Protein AF-A0A8X6WDR5-F1 (afdb_monomer_lite)

Foldseek 3Di:
DDDPPPPPCPVVPPPCLDDPVLLVVLLVVCVVDVPDALVNSQVVCCVPPVRNDDSVNSCVSCVVVVHDD

Secondary structure (DSSP, 8-state):
----------------SS-HHHHHHHHHHHHH-TT--HHHHHHHHHHHH-----HHHHHHHHHHTT---

Sequence (69 aa):
MQEGTMDRRGQSHPPQCTTTRENRKIVRMAVTDHSVTSRTLVQHMKSVTYLLVSARTILRRLQQSGLST

Organism: Trichonephila clavipes (NCBI:txid2585209)

Radius of gyration: 15.67 Å; chains: 1; bounding box: 28×18×56 Å

Structure (mmCIF, N/CA/C/O backbone):
data_AF-A0A8X6WDR5-F1
#
_entry.id   AF-A0A8X6WDR5-F1
#
loop_
_atom_site.group_PDB
_atom_site.id
_atom_site.type_symbol
_atom_site.label_atom_id
_atom_site.label_alt_id
_atom_site.label_comp_id
_atom_site.label_asym_id
_atom_site.label_entity_id
_atom_site.label_seq_id
_atom_site.pdbx_PDB_ins_code
_atom_site.Cartn_x
_atom_site.Cartn_y
_atom_site.Cartn_z
_atom_site.occupancy
_atom_site.B_iso_or_equiv
_atom_site.auth_seq_id
_atom_site.auth_comp_id
_atom_site.auth_asym_id
_atom_site.auth_atom_id
_atom_site.pdbx_PDB_model_num
ATOM 1 N N . MET A 1 1 ? -16.507 1.105 -46.403 1.00 48.06 1 MET A N 1
ATOM 2 C CA . MET A 1 1 ? -16.058 0.014 -45.513 1.00 48.06 1 MET A CA 1
ATOM 3 C C . MET A 1 1 ? -14.823 0.491 -44.761 1.00 48.06 1 MET A C 1
ATOM 5 O O . MET A 1 1 ? -13.916 0.969 -45.425 1.00 48.06 1 MET A O 1
ATOM 9 N N . GLN A 1 2 ? -14.868 0.366 -43.425 1.00 44.69 2 GLN A N 1
ATOM 10 C CA . GLN A 1 2 ? -13.808 0.502 -42.400 1.00 44.69 2 GLN A CA 1
ATOM 11 C C . GLN A 1 2 ? -13.137 1.884 -42.277 1.00 44.69 2 GLN A C 1
ATOM 13 O O . GLN A 1 2 ? -12.295 2.256 -43.081 1.00 44.69 2 GLN A O 1
ATOM 18 N N . GLU A 1 3 ? -13.573 2.768 -41.371 1.00 45.97 3 GLU A N 1
ATOM 19 C CA . GLU A 1 3 ? -13.372 2.728 -39.902 1.00 45.97 3 GLU A CA 1
ATOM 20 C C . GLU A 1 3 ? -11.908 2.514 -39.500 1.00 45.97 3 GLU A C 1
ATOM 22 O O . GLU A 1 3 ? -11.492 1.435 -39.096 1.00 45.97 3 GLU A O 1
ATOM 27 N N . GLY A 1 4 ? -11.129 3.591 -39.585 1.00 48.53 4 GLY A N 1
ATOM 28 C CA . GLY A 1 4 ? -9.848 3.730 -38.901 1.00 48.53 4 GLY A CA 1
ATOM 29 C C . 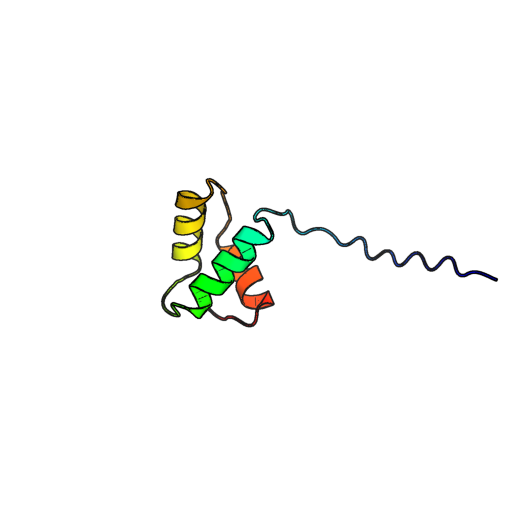GLY A 1 4 ? -10.005 4.610 -37.667 1.00 48.53 4 GLY A C 1
ATOM 30 O O . GLY A 1 4 ? -9.343 5.639 -37.558 1.00 48.53 4 GLY A O 1
ATOM 31 N N . THR A 1 5 ? -10.920 4.253 -36.762 1.00 50.69 5 THR A N 1
ATOM 32 C CA . THR A 1 5 ? -11.054 4.891 -35.447 1.00 50.69 5 THR A CA 1
ATOM 33 C C . THR A 1 5 ? -9.832 4.506 -34.624 1.00 50.69 5 THR A C 1
ATOM 35 O O . THR A 1 5 ? -9.862 3.587 -33.810 1.00 50.69 5 THR A O 1
ATOM 38 N N . MET A 1 6 ? -8.710 5.182 -34.865 1.00 49.06 6 MET A N 1
ATOM 39 C CA . MET A 1 6 ? -7.587 5.165 -33.941 1.00 49.06 6 MET A CA 1
ATOM 40 C C . MET A 1 6 ? -8.039 5.929 -32.697 1.00 49.06 6 MET A C 1
ATOM 42 O O . MET A 1 6 ? -7.797 7.129 -32.564 1.00 49.06 6 MET A O 1
ATOM 46 N N . ASP A 1 7 ? -8.740 5.225 -31.805 1.00 45.06 7 ASP A N 1
ATOM 47 C CA . ASP A 1 7 ? -8.926 5.606 -30.410 1.00 45.06 7 ASP A CA 1
ATOM 48 C C . ASP A 1 7 ? -7.520 5.735 -29.822 1.00 45.06 7 ASP A C 1
ATOM 50 O O . ASP A 1 7 ? -6.911 4.790 -29.327 1.00 45.06 7 ASP A O 1
ATOM 54 N N . ARG A 1 8 ? -6.951 6.936 -29.944 1.00 51.06 8 ARG A N 1
ATOM 55 C CA . ARG A 1 8 ? -5.701 7.350 -29.305 1.00 51.06 8 ARG A CA 1
ATOM 56 C C . ARG A 1 8 ? -5.911 7.511 -27.801 1.00 51.06 8 ARG A C 1
ATOM 58 O O . ARG A 1 8 ? -5.389 8.441 -27.190 1.00 51.06 8 ARG A O 1
ATOM 65 N N . ARG A 1 9 ? -6.597 6.565 -27.162 1.00 53.69 9 ARG A N 1
ATOM 66 C CA . ARG A 1 9 ? -6.345 6.261 -25.760 1.00 53.69 9 ARG A CA 1
ATOM 67 C C . ARG A 1 9 ? -5.064 5.457 -25.741 1.00 53.69 9 ARG A C 1
ATOM 69 O O . ARG A 1 9 ? -5.053 4.254 -25.506 1.00 53.69 9 ARG A O 1
ATOM 76 N N . GLY A 1 10 ? -3.964 6.174 -25.979 1.00 44.19 10 GLY A N 1
ATOM 77 C CA . GLY A 1 10 ? -2.701 5.828 -25.364 1.00 44.19 10 GLY A CA 1
ATOM 78 C C . GLY A 1 10 ? -3.019 5.705 -23.889 1.00 44.19 10 GLY A C 1
ATOM 79 O O . GLY A 1 10 ? -3.188 6.701 -23.188 1.00 44.19 10 GLY A O 1
ATOM 80 N N . GLN A 1 11 ? -3.260 4.470 -23.464 1.00 53.53 11 GLN A N 1
ATOM 81 C CA . GLN A 1 11 ? -3.406 4.108 -22.082 1.00 53.53 11 GLN A CA 1
ATOM 82 C C . GLN A 1 11 ? -2.025 4.416 -21.533 1.00 53.53 11 GLN A C 1
ATOM 84 O O . GLN A 1 11 ? -1.093 3.631 -21.675 1.00 53.53 11 GLN A O 1
ATOM 89 N N . SER A 1 12 ? -1.850 5.648 -21.061 1.00 46.50 12 SER A N 1
ATOM 90 C CA . SER A 1 12 ? -0.653 6.086 -20.380 1.00 46.50 12 SER A CA 1
ATOM 91 C C . SER A 1 12 ? -0.598 5.185 -19.170 1.00 46.50 12 SER A C 1
ATOM 93 O O . SER A 1 12 ? -1.276 5.452 -18.178 1.00 46.50 12 SER A O 1
ATOM 95 N N . HIS A 1 13 ? 0.098 4.053 -19.293 1.00 53.22 13 HIS A N 1
ATOM 96 C CA . HIS A 1 13 ? 0.401 3.197 -18.169 1.00 53.22 13 HIS A CA 1
ATOM 97 C C . HIS A 1 13 ? 0.973 4.163 -17.134 1.00 53.22 13 HIS A C 1
ATOM 99 O O . HIS A 1 13 ? 2.032 4.748 -17.389 1.00 53.22 13 HIS A O 1
ATOM 105 N N . PRO A 1 14 ? 0.262 4.437 -16.020 1.00 57.09 14 PRO A N 1
ATOM 106 C CA . PRO A 1 14 ? 0.886 5.201 -14.959 1.00 57.09 14 PRO A CA 1
ATOM 107 C C . PRO A 1 14 ? 2.165 4.432 -14.640 1.00 57.09 14 PRO A C 1
ATOM 109 O O . PRO A 1 14 ? 2.084 3.197 -14.645 1.00 57.09 14 PRO A O 1
ATOM 112 N N . PRO A 1 15 ? 3.317 5.105 -14.443 1.00 50.38 15 PRO A N 1
ATOM 113 C CA . PRO A 1 15 ? 4.582 4.422 -14.204 1.00 50.38 15 PRO A CA 1
ATOM 114 C C . PRO A 1 15 ? 4.295 3.318 -13.197 1.00 50.38 15 PRO A C 1
ATOM 116 O O . PRO A 1 15 ? 3.790 3.597 -12.104 1.00 50.38 15 PRO A O 1
ATOM 119 N N . GLN A 1 16 ? 4.396 2.060 -13.645 1.00 57.19 16 GLN A N 1
ATOM 120 C CA . GLN A 1 16 ? 3.934 0.921 -12.864 1.00 57.19 16 GLN A CA 1
ATOM 121 C C . GLN A 1 16 ? 4.971 0.703 -11.771 1.00 57.19 16 GLN A C 1
ATOM 123 O O . GLN A 1 16 ? 5.785 -0.204 -11.821 1.00 57.19 16 GLN A O 1
ATOM 128 N N . CYS A 1 17 ? 4.932 1.559 -10.755 1.00 54.72 17 CYS A N 1
ATOM 129 C CA . CYS A 1 17 ? 5.693 1.403 -9.528 1.00 54.72 17 CYS A CA 1
ATOM 130 C C . CYS A 1 17 ?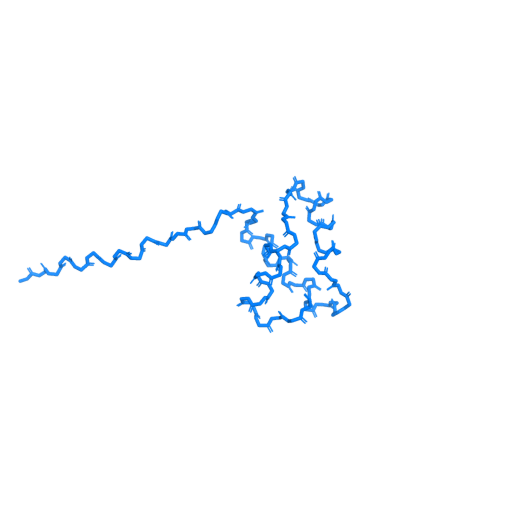 5.162 0.224 -8.701 1.00 54.72 17 CYS A C 1
ATOM 132 O O . CYS A 1 17 ? 5.700 -0.050 -7.638 1.00 54.72 17 CYS A O 1
ATOM 134 N N . THR A 1 18 ? 4.071 -0.415 -9.139 1.00 62.75 18 THR A N 1
ATOM 135 C CA . THR A 1 18 ? 3.464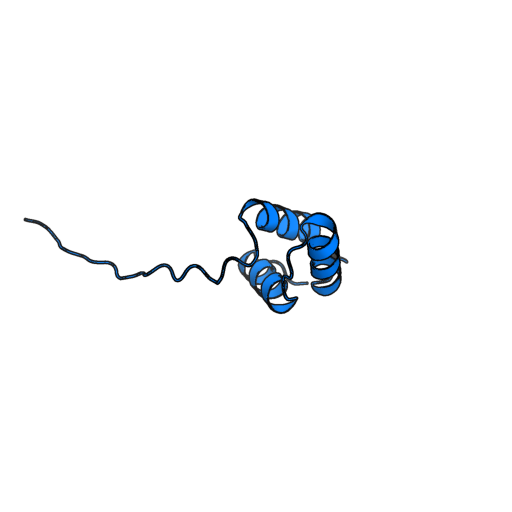 -1.577 -8.491 1.00 62.75 18 THR A CA 1
ATOM 136 C C . THR A 1 18 ? 2.716 -2.449 -9.505 1.00 62.75 18 THR A C 1
ATOM 138 O O . THR A 1 18 ? 1.848 -1.940 -10.229 1.00 62.75 18 THR A O 1
ATOM 141 N N . THR A 1 19 ? 3.025 -3.745 -9.536 1.00 73.12 19 THR A N 1
ATOM 142 C CA . THR A 1 19 ? 2.399 -4.784 -10.367 1.00 73.12 19 THR A CA 1
ATOM 143 C C . THR A 1 19 ? 0.932 -5.019 -9.983 1.00 73.12 19 THR A C 1
ATOM 145 O O . THR A 1 19 ? 0.471 -4.636 -8.904 1.00 73.12 19 THR A O 1
ATOM 148 N N . THR A 1 20 ? 0.157 -5.691 -10.842 1.00 78.94 20 THR A N 1
ATOM 149 C CA . THR A 1 20 ? -1.249 -6.054 -10.554 1.00 78.94 20 THR A CA 1
ATOM 150 C C . THR A 1 20 ? -1.395 -6.856 -9.255 1.00 78.94 20 THR A C 1
ATOM 152 O O . THR A 1 20 ? -2.363 -6.677 -8.512 1.00 78.94 20 THR A O 1
ATOM 155 N N . ARG A 1 21 ? -0.418 -7.720 -8.949 1.00 79.56 21 ARG A N 1
ATOM 156 C CA . ARG A 1 21 ? -0.390 -8.542 -7.730 1.00 79.56 21 ARG A CA 1
ATOM 157 C C . ARG A 1 21 ? -0.266 -7.682 -6.476 1.00 79.56 21 ARG A C 1
ATOM 159 O O . ARG A 1 21 ? -1.026 -7.847 -5.526 1.00 79.56 21 ARG A O 1
ATOM 166 N N . GLU A 1 22 ? 0.673 -6.752 -6.496 1.00 76.31 22 GLU A N 1
ATOM 167 C CA . GLU A 1 22 ? 0.911 -5.789 -5.420 1.00 76.31 22 GLU A CA 1
ATOM 168 C C . GLU A 1 22 ? -0.285 -4.880 -5.198 1.00 76.31 22 GLU A C 1
ATOM 170 O O . GLU A 1 22 ? -0.624 -4.560 -4.064 1.00 76.31 22 GLU A O 1
ATOM 175 N N . ASN A 1 23 ? -0.982 -4.541 -6.277 1.00 77.50 23 ASN A N 1
ATOM 176 C CA . ASN A 1 23 ? -2.185 -3.741 -6.191 1.00 77.50 23 ASN A CA 1
ATOM 177 C C . ASN A 1 23 ? -3.302 -4.414 -5.416 1.00 77.50 23 ASN A C 1
ATOM 179 O O . ASN A 1 23 ? -3.867 -3.837 -4.489 1.00 77.50 23 ASN A O 1
ATOM 183 N N . ARG A 1 24 ? -3.574 -5.673 -5.759 1.00 83.75 24 ARG A N 1
ATOM 184 C CA . ARG A 1 24 ? -4.543 -6.486 -5.024 1.00 83.75 24 ARG A CA 1
ATOM 185 C C . ARG A 1 24 ? -4.133 -6.642 -3.565 1.00 83.75 24 ARG A C 1
ATOM 187 O O . ARG A 1 24 ? -5.000 -6.655 -2.700 1.00 83.75 24 ARG A O 1
ATOM 194 N N . LYS A 1 25 ? -2.829 -6.735 -3.286 1.00 83.81 25 LYS A N 1
ATOM 195 C CA . LYS A 1 25 ? -2.312 -6.824 -1.919 1.00 83.81 25 LYS A CA 1
ATOM 196 C C . LYS A 1 25 ? -2.550 -5.534 -1.125 1.00 83.81 25 LYS A C 1
ATOM 198 O O . LYS A 1 25 ? -3.060 -5.625 -0.015 1.00 83.81 25 LYS A O 1
ATOM 203 N N . ILE A 1 26 ? -2.247 -4.366 -1.696 1.00 80.25 26 ILE A N 1
ATOM 204 C CA . ILE A 1 26 ? -2.495 -3.054 -1.070 1.00 80.25 26 ILE A CA 1
ATOM 205 C C . ILE A 1 26 ? -3.982 -2.883 -0.752 1.00 80.25 26 ILE A C 1
ATOM 207 O O . ILE A 1 26 ? -4.333 -2.576 0.383 1.00 80.25 26 ILE A O 1
ATOM 211 N N . VAL A 1 27 ? -4.850 -3.127 -1.739 1.00 82.88 27 VAL A N 1
ATOM 212 C CA . VAL A 1 27 ? -6.306 -3.000 -1.575 1.00 82.88 27 VAL A CA 1
ATOM 213 C C . VAL A 1 27 ? -6.814 -3.970 -0.514 1.00 82.88 27 VAL A C 1
ATOM 215 O O . VAL A 1 27 ? -7.561 -3.569 0.369 1.00 82.88 27 VAL A O 1
ATOM 218 N N . ARG A 1 28 ? -6.365 -5.232 -0.540 1.00 86.88 28 ARG A N 1
ATOM 219 C CA . ARG A 1 28 ? -6.755 -6.220 0.472 1.00 86.88 28 ARG A CA 1
ATOM 220 C C . ARG A 1 28 ? -6.343 -5.782 1.876 1.00 86.88 28 ARG A C 1
ATOM 222 O O . ARG A 1 28 ? -7.157 -5.881 2.778 1.00 86.88 28 ARG A O 1
ATOM 229 N N . MET A 1 29 ? -5.122 -5.280 2.060 1.00 85.38 29 MET A N 1
ATOM 230 C CA . MET A 1 29 ? -4.665 -4.801 3.369 1.00 85.38 29 MET A CA 1
ATOM 231 C C . MET A 1 29 ? -5.512 -3.635 3.884 1.00 85.38 29 MET A C 1
ATOM 233 O O . MET A 1 29 ? -5.922 -3.669 5.036 1.00 85.38 29 MET A O 1
ATOM 237 N N . ALA A 1 30 ? -5.818 -2.657 3.028 1.00 83.62 30 ALA A N 1
ATOM 238 C CA . ALA A 1 30 ? -6.646 -1.507 3.398 1.00 83.62 30 ALA A CA 1
ATOM 239 C C . ALA A 1 30 ? -8.111 -1.870 3.694 1.00 83.62 30 ALA A C 1
ATOM 241 O O . ALA A 1 30 ? -8.763 -1.193 4.480 1.00 83.62 30 ALA A O 1
ATOM 242 N N . VAL A 1 31 ? -8.631 -2.935 3.076 1.00 84.00 31 VAL A N 1
ATOM 243 C CA . VAL A 1 31 ? -9.977 -3.460 3.361 1.00 84.00 31 VAL A CA 1
ATOM 244 C C . VAL A 1 31 ? -9.998 -4.300 4.637 1.00 84.00 31 VAL A C 1
ATOM 246 O O . VAL A 1 31 ? -10.970 -4.261 5.378 1.00 84.00 31 VAL A O 1
ATOM 249 N N . THR A 1 32 ? -8.956 -5.094 4.890 1.00 87.12 32 THR A N 1
ATOM 250 C CA . THR A 1 32 ? -8.890 -5.960 6.076 1.00 87.12 32 THR A CA 1
ATOM 251 C C . THR A 1 32 ? -8.611 -5.172 7.352 1.00 87.12 32 THR A C 1
ATOM 253 O O . THR A 1 32 ? -9.117 -5.540 8.407 1.00 87.12 32 THR A O 1
ATOM 256 N N . ASP A 1 33 ? -7.825 -4.102 7.270 1.00 81.62 33 ASP A N 1
ATOM 257 C CA . ASP A 1 33 ? -7.457 -3.285 8.420 1.00 81.62 33 ASP A CA 1
ATOM 258 C C . ASP A 1 33 ? -7.601 -1.801 8.075 1.00 81.62 33 ASP A C 1
ATOM 260 O O . ASP A 1 33 ? -6.733 -1.199 7.451 1.00 81.62 33 ASP A O 1
ATOM 264 N N . HIS A 1 34 ? -8.707 -1.200 8.512 1.00 81.44 34 HIS A N 1
ATOM 265 C CA . HIS A 1 34 ? -9.004 0.213 8.276 1.00 81.44 34 HIS A CA 1
ATOM 266 C C . HIS A 1 34 ? -8.085 1.180 9.045 1.00 81.44 34 HIS A C 1
ATOM 268 O O . HIS A 1 34 ? -8.145 2.385 8.807 1.00 81.44 34 HIS A O 1
ATOM 274 N N . SER A 1 35 ? -7.237 0.686 9.955 1.00 84.06 35 SER A N 1
ATOM 275 C CA . SER A 1 35 ? -6.239 1.507 10.651 1.00 84.06 35 SER A CA 1
ATOM 276 C C . SER A 1 35 ? -4.947 1.681 9.847 1.00 84.06 35 SER A C 1
ATOM 278 O O . SER A 1 35 ? -4.116 2.537 10.178 1.00 84.06 35 SER A O 1
ATOM 280 N N . VAL A 1 36 ? -4.756 0.900 8.773 1.00 81.94 36 VAL A N 1
ATOM 281 C CA . VAL A 1 36 ? -3.552 1.018 7.949 1.00 81.94 36 VAL A CA 1
ATOM 282 C C . VAL A 1 36 ? -3.560 2.339 7.198 1.00 81.94 36 VAL A C 1
ATOM 284 O O . VAL A 1 36 ? -4.426 2.641 6.385 1.00 81.94 36 VAL A O 1
ATOM 287 N N . THR A 1 37 ? -2.524 3.130 7.442 1.00 83.50 37 THR A N 1
ATOM 288 C CA . THR A 1 37 ? -2.306 4.365 6.695 1.00 83.50 37 THR A CA 1
ATOM 289 C C . THR A 1 37 ? -1.498 4.086 5.434 1.00 83.50 37 THR A C 1
ATOM 291 O O . THR A 1 37 ? -0.729 3.119 5.346 1.00 83.50 37 THR A O 1
ATOM 294 N N . SER A 1 38 ? -1.574 5.001 4.469 1.00 78.38 38 SER A N 1
ATOM 295 C CA . SER A 1 38 ? -0.702 4.989 3.288 1.00 78.38 38 SER A CA 1
ATOM 296 C C . SER A 1 38 ? 0.792 4.860 3.639 1.00 78.38 38 SER A C 1
ATOM 298 O O . SER A 1 38 ? 1.534 4.186 2.923 1.00 78.38 38 SER A O 1
ATOM 300 N N . ARG A 1 39 ? 1.244 5.425 4.770 1.00 82.06 39 ARG A N 1
ATOM 301 C CA . ARG A 1 39 ? 2.628 5.303 5.265 1.00 82.06 39 ARG A CA 1
ATOM 302 C C . ARG A 1 39 ? 2.971 3.873 5.685 1.00 82.06 39 ARG A C 1
ATOM 304 O O . ARG A 1 39 ? 4.030 3.372 5.302 1.00 82.06 39 ARG A O 1
ATOM 311 N N . THR A 1 40 ? 2.075 3.219 6.420 1.00 83.31 40 THR A N 1
ATOM 312 C CA . THR A 1 40 ? 2.220 1.815 6.835 1.00 83.31 40 THR A CA 1
ATOM 313 C C . THR A 1 40 ? 2.278 0.898 5.614 1.00 83.31 40 THR A C 1
ATOM 315 O O . THR A 1 40 ? 3.141 0.024 5.522 1.00 83.31 40 THR A O 1
ATOM 318 N N . LEU A 1 41 ? 1.429 1.154 4.616 1.00 81.25 41 LEU A N 1
ATOM 319 C CA . LEU A 1 41 ? 1.425 0.411 3.356 1.00 81.25 41 LEU A CA 1
ATOM 320 C C . LEU A 1 41 ? 2.730 0.605 2.568 1.00 81.25 41 LEU A C 1
ATOM 322 O O . LEU A 1 41 ? 3.265 -0.368 2.044 1.00 81.25 41 LEU A O 1
ATOM 326 N N . VAL A 1 42 ? 3.310 1.812 2.530 1.00 80.56 42 VAL A N 1
ATOM 327 C CA . VAL A 1 42 ? 4.629 2.038 1.901 1.00 80.56 42 VAL A CA 1
ATOM 328 C C . VAL A 1 42 ? 5.716 1.221 2.590 1.00 80.56 42 VAL A C 1
ATOM 330 O O . VAL A 1 42 ? 6.517 0.577 1.913 1.00 80.56 42 VAL A O 1
ATOM 333 N N . GLN A 1 43 ? 5.763 1.238 3.922 1.00 81.19 43 GLN A N 1
ATOM 334 C CA . GLN A 1 43 ? 6.753 0.467 4.679 1.00 81.19 43 GLN A CA 1
ATOM 335 C C . GLN A 1 43 ? 6.593 -1.036 4.439 1.00 81.19 43 GLN A C 1
ATOM 337 O O . GLN A 1 43 ? 7.582 -1.728 4.196 1.00 81.19 43 GLN A O 1
ATOM 342 N N . HIS A 1 44 ? 5.354 -1.528 4.417 1.00 79.94 44 HIS A N 1
ATOM 343 C CA . HIS A 1 44 ? 5.069 -2.928 4.131 1.00 79.94 44 HIS A CA 1
ATOM 344 C C . HIS A 1 44 ? 5.503 -3.327 2.713 1.00 79.94 44 HIS A C 1
ATOM 346 O O . HIS A 1 44 ? 6.122 -4.370 2.515 1.00 79.94 44 HIS A O 1
ATOM 352 N N . MET A 1 45 ? 5.233 -2.484 1.718 1.00 75.94 45 MET A N 1
ATOM 353 C CA . MET A 1 45 ? 5.576 -2.763 0.320 1.00 75.94 45 MET A CA 1
ATOM 354 C C . MET A 1 45 ? 7.083 -2.713 0.069 1.00 75.94 45 MET A C 1
ATOM 356 O O . MET A 1 45 ? 7.596 -3.564 -0.660 1.00 75.94 45 MET A O 1
ATOM 360 N N . LYS A 1 46 ? 7.791 -1.791 0.732 1.00 77.06 46 LYS A N 1
ATOM 361 C CA . LYS A 1 46 ? 9.258 -1.760 0.754 1.00 77.06 46 LYS A CA 1
ATOM 362 C C . LYS A 1 46 ? 9.841 -3.032 1.364 1.00 77.06 46 LYS A C 1
ATOM 364 O O . LYS A 1 46 ? 10.743 -3.610 0.776 1.00 77.06 46 LYS A O 1
ATOM 369 N N . SER A 1 47 ? 9.307 -3.471 2.504 1.00 77.50 47 SER A N 1
ATOM 370 C CA . SER A 1 47 ? 9.791 -4.663 3.211 1.00 77.50 47 SER A CA 1
ATOM 371 C C . SER A 1 47 ? 9.539 -5.957 2.428 1.00 77.50 47 SER A C 1
ATOM 373 O O . SER A 1 47 ? 10.419 -6.803 2.333 1.00 77.50 47 SER A O 1
ATOM 375 N N . VAL A 1 48 ? 8.359 -6.105 1.814 1.00 68.44 48 VAL A N 1
ATOM 376 C CA . VAL A 1 48 ? 7.968 -7.376 1.175 1.00 68.44 48 VAL A CA 1
ATOM 377 C C . VAL A 1 48 ? 8.371 -7.472 -0.294 1.00 68.44 48 VAL A C 1
ATOM 379 O O . VAL A 1 48 ? 8.549 -8.570 -0.815 1.00 68.44 48 VAL A O 1
ATOM 382 N N . THR A 1 49 ? 8.479 -6.342 -0.983 1.00 65.38 49 THR A N 1
ATOM 383 C CA . THR A 1 49 ? 8.600 -6.331 -2.449 1.00 65.38 49 THR A CA 1
ATOM 384 C C . THR A 1 49 ? 9.845 -5.606 -2.933 1.00 65.38 49 THR A C 1
ATOM 386 O O . THR A 1 49 ? 10.085 -5.580 -4.133 1.00 65.38 49 THR A O 1
ATOM 389 N N . TYR A 1 50 ? 10.618 -4.986 -2.030 1.00 65.50 50 TYR A N 1
ATOM 390 C CA . TYR A 1 50 ? 11.766 -4.124 -2.352 1.00 65.50 50 TYR A CA 1
ATOM 391 C C . TYR A 1 50 ? 11.437 -2.981 -3.3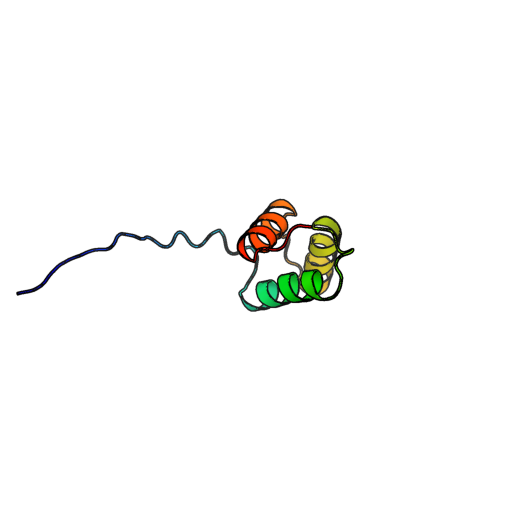30 1.00 65.50 50 TYR A C 1
ATOM 393 O O . TYR A 1 50 ? 12.325 -2.320 -3.864 1.00 65.50 50 TYR A O 1
ATOM 401 N N . LEU A 1 51 ? 10.147 -2.703 -3.540 1.00 66.75 51 LEU A N 1
ATOM 402 C CA . LEU A 1 51 ? 9.674 -1.642 -4.412 1.00 66.75 51 LEU A CA 1
ATOM 403 C C . LEU A 1 51 ? 9.589 -0.335 -3.632 1.00 66.75 51 LEU A C 1
ATOM 405 O O . LEU A 1 51 ? 8.912 -0.229 -2.605 1.00 66.75 51 LEU A O 1
ATOM 409 N N . LEU A 1 52 ? 10.251 0.693 -4.155 1.00 68.19 52 LEU A N 1
ATOM 410 C CA . LEU A 1 52 ? 10.180 2.058 -3.642 1.00 68.19 52 LEU A CA 1
ATOM 411 C C . LEU A 1 52 ? 8.907 2.739 -4.155 1.00 68.19 52 LEU A C 1
ATOM 413 O O . LEU A 1 52 ? 8.934 3.623 -5.006 1.00 68.19 52 LEU A O 1
ATOM 417 N N . VAL A 1 53 ? 7.765 2.310 -3.628 1.00 70.75 53 VAL A N 1
ATOM 418 C CA . VAL A 1 53 ? 6.470 2.932 -3.920 1.00 70.75 53 VAL A CA 1
ATOM 419 C C . VAL A 1 53 ? 6.307 4.171 -3.041 1.00 70.75 53 VAL A C 1
ATOM 421 O O . VAL A 1 53 ? 6.517 4.112 -1.829 1.00 70.75 53 VAL A O 1
ATOM 424 N N . SER A 1 54 ? 5.935 5.311 -3.624 1.00 75.00 54 SER A N 1
ATOM 425 C CA . SER A 1 54 ? 5.658 6.526 -2.848 1.00 75.00 54 SER A CA 1
ATOM 426 C C . SER A 1 54 ? 4.279 6.465 -2.182 1.00 75.00 54 SER A C 1
ATOM 428 O O . SER A 1 54 ? 3.338 5.891 -2.735 1.00 75.00 54 SER A O 1
ATOM 430 N N . ALA A 1 55 ? 4.122 7.125 -1.029 1.00 75.06 55 ALA A N 1
ATOM 431 C CA . ALA A 1 55 ? 2.836 7.197 -0.322 1.00 75.06 55 ALA A CA 1
ATOM 432 C C . ALA A 1 55 ? 1.729 7.799 -1.199 1.00 75.06 55 ALA A C 1
ATOM 434 O O . ALA A 1 55 ? 0.597 7.327 -1.190 1.00 75.06 55 ALA A O 1
ATOM 435 N N . ARG A 1 56 ? 2.085 8.773 -2.047 1.00 79.75 56 ARG A N 1
ATOM 436 C CA . ARG A 1 56 ? 1.181 9.391 -3.025 1.00 79.75 56 ARG A CA 1
ATOM 437 C C . ARG A 1 56 ? 0.653 8.390 -4.056 1.00 79.75 56 ARG A C 1
ATOM 439 O O . ARG A 1 56 ? -0.502 8.477 -4.458 1.00 79.75 56 ARG A O 1
ATOM 446 N N . THR A 1 57 ? 1.485 7.431 -4.468 1.00 78.75 57 THR A N 1
ATOM 447 C CA . THR A 1 57 ? 1.072 6.363 -5.389 1.00 78.75 57 THR A CA 1
ATOM 448 C C . THR A 1 57 ? 0.078 5.429 -4.712 1.00 78.75 57 THR A C 1
ATOM 450 O O . THR A 1 57 ? -0.938 5.102 -5.313 1.00 78.75 57 THR A O 1
ATOM 453 N N . ILE A 1 58 ? 0.326 5.052 -3.455 1.00 78.69 58 ILE A N 1
ATOM 454 C CA . ILE A 1 58 ? -0.598 4.212 -2.681 1.00 78.69 58 ILE A CA 1
ATOM 455 C C . ILE A 1 58 ? -1.935 4.927 -2.472 1.00 78.69 58 ILE A C 1
ATOM 457 O O . ILE A 1 58 ? -2.973 4.358 -2.796 1.00 78.69 58 ILE A O 1
ATOM 461 N N . LEU A 1 59 ? -1.912 6.191 -2.043 1.00 80.69 59 LEU A N 1
ATOM 462 C CA . LEU A 1 59 ? -3.120 6.990 -1.832 1.00 80.69 59 LEU A CA 1
ATOM 463 C C . LEU A 1 59 ? -3.973 7.091 -3.103 1.00 80.69 59 LEU A C 1
ATOM 465 O O . LEU A 1 59 ? -5.172 6.834 -3.066 1.00 80.69 59 LEU A O 1
ATOM 469 N N . ARG A 1 60 ? -3.351 7.381 -4.254 1.00 83.00 60 ARG A N 1
ATOM 470 C CA . ARG A 1 60 ? -4.062 7.431 -5.540 1.00 83.00 60 ARG A CA 1
ATOM 471 C C . ARG A 1 60 ? -4.746 6.101 -5.865 1.00 83.00 60 ARG A C 1
ATOM 473 O O . ARG A 1 60 ? -5.855 6.104 -6.387 1.00 83.00 60 ARG A O 1
ATOM 480 N N . ARG A 1 61 ? -4.097 4.970 -5.576 1.00 80.25 61 ARG A N 1
ATOM 481 C CA . ARG A 1 61 ? -4.656 3.640 -5.862 1.00 80.25 61 ARG A CA 1
ATOM 482 C C . ARG A 1 61 ? -5.783 3.255 -4.902 1.00 80.25 61 ARG A C 1
ATOM 484 O O . ARG A 1 61 ? -6.742 2.616 -5.330 1.00 80.25 61 ARG A O 1
ATOM 491 N N . LEU A 1 62 ? -5.703 3.685 -3.645 1.00 81.25 62 LEU A N 1
ATOM 492 C CA . LEU A 1 62 ? -6.795 3.543 -2.680 1.00 81.25 62 LEU A CA 1
ATOM 493 C C . LEU A 1 62 ? -8.015 4.355 -3.121 1.00 81.25 62 LEU A C 1
ATOM 495 O O . LEU A 1 62 ? -9.094 3.787 -3.262 1.00 81.25 62 LEU A O 1
ATOM 499 N N . GLN A 1 63 ? -7.819 5.621 -3.499 1.00 81.69 63 GLN A N 1
ATOM 500 C CA . GLN A 1 63 ? -8.882 6.478 -4.034 1.00 81.69 63 GLN A CA 1
ATOM 501 C C . GLN A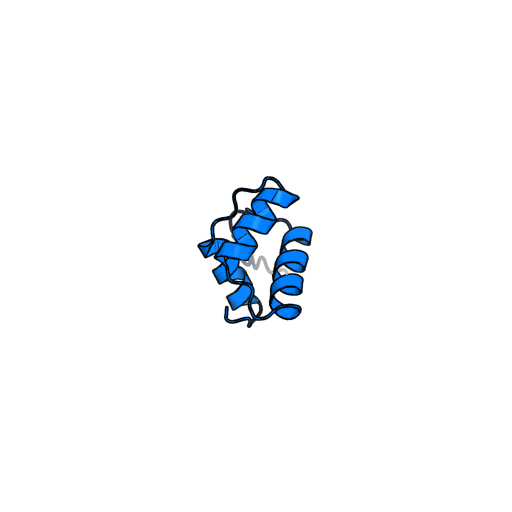 1 63 ? -9.518 5.903 -5.307 1.00 81.69 63 GLN A C 1
ATOM 503 O O . GLN A 1 63 ? -10.738 5.882 -5.433 1.00 81.69 63 GLN A O 1
ATOM 508 N N . GLN A 1 64 ? -8.709 5.375 -6.234 1.00 80.50 64 GLN A N 1
ATOM 509 C CA . GLN A 1 64 ? -9.209 4.672 -7.426 1.00 80.50 64 GLN A CA 1
ATOM 510 C C . GLN A 1 64 ? -10.045 3.431 -7.090 1.00 80.50 64 GLN A C 1
ATOM 512 O O . GLN A 1 64 ? -10.869 3.020 -7.900 1.00 80.50 64 GLN A O 1
ATOM 517 N N . SER A 1 65 ? -9.828 2.840 -5.916 1.00 78.12 65 SER A N 1
ATOM 518 C CA . SER A 1 65 ? -10.568 1.678 -5.421 1.00 78.12 65 SER A CA 1
ATOM 519 C C . SER A 1 65 ? -11.743 2.068 -4.513 1.00 78.12 65 SER A C 1
ATOM 521 O O . SER A 1 65 ? -12.345 1.191 -3.904 1.00 78.12 65 SER A O 1
ATOM 523 N N . GLY A 1 66 ? -12.063 3.364 -4.391 1.00 82.50 66 GLY A N 1
ATOM 524 C CA . GLY A 1 66 ? -13.120 3.865 -3.505 1.00 82.50 66 GLY A CA 1
ATOM 525 C C . GLY A 1 66 ? -12.771 3.803 -2.015 1.00 82.50 66 GLY A C 1
ATOM 526 O O . GLY A 1 66 ? -13.653 3.937 -1.172 1.00 82.50 66 GLY A O 1
ATOM 527 N N . LEU A 1 67 ? -11.497 3.592 -1.681 1.00 78.44 67 LEU A N 1
ATOM 528 C CA . LEU A 1 67 ? -11.011 3.508 -0.310 1.00 78.44 67 LEU A CA 1
ATOM 529 C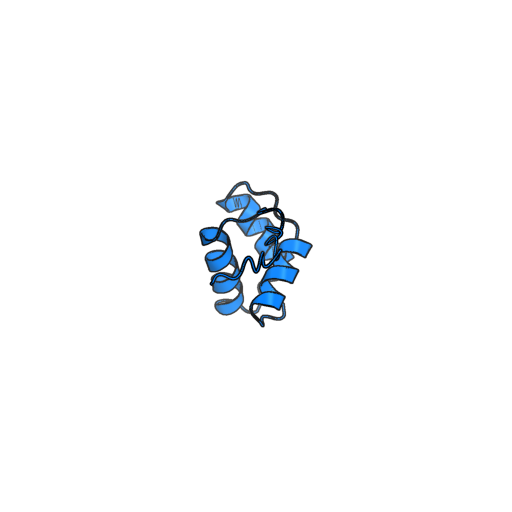 C . LEU A 1 67 ? -10.440 4.861 0.121 1.00 78.44 67 LEU A C 1
ATOM 531 O O . LEU A 1 67 ? -9.638 5.469 -0.592 1.00 78.44 67 LEU A O 1
ATOM 535 N N . SER A 1 68 ? -10.846 5.315 1.304 1.00 67.38 68 SER A N 1
ATOM 536 C CA . SER A 1 68 ? -10.347 6.534 1.938 1.00 67.38 68 SER A CA 1
ATOM 537 C C . SER A 1 68 ? -9.579 6.161 3.202 1.00 67.38 68 SER A C 1
ATOM 539 O O . SER A 1 68 ? -10.197 5.870 4.222 1.00 67.38 68 SER A O 1
ATOM 541 N N . THR A 1 69 ? -8.248 6.172 3.125 1.00 60.06 69 THR A N 1
ATOM 542 C CA . THR A 1 69 ? -7.330 6.110 4.280 1.00 60.06 69 THR A CA 1
ATOM 543 C C . THR A 1 69 ? -6.089 6.944 4.002 1.00 60.06 69 THR A C 1
ATOM 545 O O . THR A 1 69 ? -5.425 6.668 2.969 1.00 60.06 69 THR A O 1
#

pLDDT: mean 71.24, std 13.36, range [44.19, 87.12]